Protein AF-A0A1N7HN96-F1 (afdb_monomer_lite)

Secondary structure (DSSP, 8-state):
-HHHHHHHHHHHHHHHHHHHHHHHHHHHHHHHHHHHTTTHHHHHHHHHHTB-TT-TTSBSS-HHHHHHHHHHHHHTSHHHHHHHHHHHHHS-------

Foldseek 3Di:
DVVVVVVVVVVVVVVVVVVVVVVVVVVVVVVVCVVVPVCVVVVVVVLVVQADVPDSPHGPDDPVVVVVVVVVVVCVDPVNVVVVVVVVVPPPPPDPDD

pLDDT: mean 83.97, std 11.1, range [49.44, 98.0]

Sequence (98 aa):
MIGWCRRHIEATSLILLSISIGAVWMLAELTDEVVEGSTRDLDRDVLLLLRTPGDLSDPIGPWWLEEMGRDITALGGVAVLTITTLIIEVVPENRTVG

Organism: NCBI:txid573024

Radius of gyration: 22.79 Å; chains: 1; bounding box: 52×31×59 Å

Structure (mmCIF, N/CA/C/O backbone):
data_AF-A0A1N7HN96-F1
#
_entry.id   AF-A0A1N7HN96-F1
#
loop_
_atom_site.group_PDB
_atom_site.id
_atom_site.type_symbol
_atom_site.label_atom_id
_atom_site.label_alt_id
_atom_site.label_comp_id
_atom_site.label_asym_id
_atom_site.label_entity_id
_atom_site.label_seq_id
_atom_site.pdbx_PDB_ins_code
_atom_site.Cartn_x
_atom_site.Cartn_y
_atom_site.Cartn_z
_atom_site.occupancy
_atom_site.B_iso_or_equiv
_atom_site.auth_seq_id
_atom_site.auth_comp_id
_atom_site.auth_asym_id
_atom_site.auth_atom_id
_atom_site.pdbx_PDB_model_num
ATOM 1 N N . MET A 1 1 ? 30.802 -1.125 -32.261 1.00 49.44 1 MET A N 1
ATOM 2 C CA . MET A 1 1 ? 29.350 -1.318 -32.027 1.00 49.44 1 MET A CA 1
ATOM 3 C C . MET A 1 1 ? 29.028 -2.139 -30.767 1.00 49.44 1 MET A C 1
ATOM 5 O O . MET A 1 1 ? 28.080 -1.803 -30.078 1.00 49.44 1 MET A O 1
ATOM 9 N N . ILE A 1 2 ? 29.836 -3.144 -30.395 1.00 62.28 2 ILE A N 1
ATOM 10 C CA . ILE A 1 2 ? 29.606 -4.029 -29.225 1.00 62.28 2 ILE A CA 1
ATOM 11 C C . ILE A 1 2 ? 29.699 -3.319 -27.853 1.00 62.28 2 ILE A C 1
ATOM 13 O O . ILE A 1 2 ? 28.969 -3.658 -26.928 1.00 62.28 2 ILE A O 1
ATOM 17 N N . GLY A 1 3 ? 30.556 -2.299 -27.711 1.00 66.12 3 GLY A N 1
ATOM 18 C CA . GLY A 1 3 ? 30.730 -1.582 -26.435 1.00 66.12 3 GLY A CA 1
ATOM 19 C C . GLY A 1 3 ? 29.541 -0.707 -26.016 1.00 66.12 3 GLY A C 1
ATOM 20 O O . GLY A 1 3 ? 29.340 -0.485 -24.827 1.00 66.12 3 GLY A O 1
ATOM 21 N N . TRP A 1 4 ? 28.731 -0.244 -26.973 1.00 63.38 4 TRP A N 1
ATOM 22 C CA . TRP A 1 4 ? 27.542 0.567 -26.692 1.00 63.38 4 TRP A CA 1
ATOM 23 C C . TRP A 1 4 ? 26.407 -0.298 -26.126 1.00 63.38 4 TRP A C 1
ATOM 25 O O . TRP A 1 4 ? 25.834 0.053 -25.102 1.00 63.38 4 TRP A O 1
ATOM 35 N N . CYS A 1 5 ? 26.172 -1.481 -26.712 1.00 61.75 5 CYS A N 1
ATOM 36 C CA . CYS A 1 5 ? 25.203 -2.457 -26.197 1.00 61.75 5 CYS A CA 1
ATOM 37 C C . CYS A 1 5 ? 25.561 -2.936 -24.784 1.00 61.75 5 CYS A C 1
ATOM 39 O O . CYS A 1 5 ? 24.702 -2.987 -23.911 1.00 61.75 5 CYS A O 1
ATOM 41 N N . ARG A 1 6 ? 26.844 -3.235 -24.543 1.00 68.56 6 ARG A N 1
ATOM 42 C CA . ARG A 1 6 ? 27.313 -3.721 -23.241 1.00 68.56 6 ARG A CA 1
ATOM 43 C C . ARG A 1 6 ? 27.142 -2.680 -22.127 1.00 68.56 6 ARG A C 1
ATOM 45 O O . ARG A 1 6 ? 26.634 -3.021 -21.068 1.00 68.56 6 ARG A O 1
ATOM 52 N N . ARG A 1 7 ? 27.467 -1.407 -22.387 1.00 70.38 7 ARG A N 1
ATOM 53 C CA . ARG A 1 7 ? 27.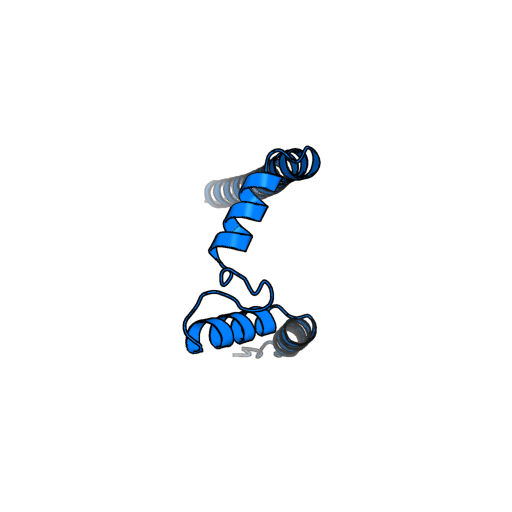335 -0.335 -21.385 1.00 70.38 7 ARG A CA 1
ATOM 54 C C . ARG A 1 7 ? 25.881 -0.040 -21.003 1.00 70.38 7 ARG A C 1
ATOM 56 O O . ARG A 1 7 ? 25.618 0.272 -19.848 1.00 70.38 7 ARG A O 1
ATOM 63 N N . HIS A 1 8 ? 24.946 -0.145 -21.949 1.00 75.75 8 HIS A N 1
ATOM 64 C CA . HIS A 1 8 ? 23.519 0.031 -21.652 1.00 75.75 8 HIS A CA 1
ATOM 65 C C . HIS A 1 8 ? 22.962 -1.117 -20.814 1.00 75.75 8 HIS A C 1
ATOM 67 O O . HIS A 1 8 ? 22.264 -0.860 -19.844 1.00 75.75 8 HIS A O 1
ATOM 73 N N . ILE A 1 9 ? 23.333 -2.364 -21.118 1.00 79.88 9 ILE A N 1
ATOM 74 C CA . ILE A 1 9 ? 22.895 -3.542 -20.349 1.00 79.88 9 ILE A CA 1
ATOM 75 C C . ILE A 1 9 ? 23.467 -3.516 -18.924 1.00 79.88 9 ILE A C 1
ATOM 77 O O . ILE A 1 9 ? 22.736 -3.746 -17.962 1.00 79.88 9 ILE A O 1
ATOM 81 N N . GLU A 1 10 ? 24.749 -3.173 -18.775 1.00 85.50 10 GLU A N 1
ATOM 82 C CA . GLU A 1 10 ? 25.391 -3.005 -17.466 1.00 85.50 10 GLU A CA 1
ATOM 83 C C . GLU A 1 10 ? 24.695 -1.903 -16.656 1.00 85.50 10 GLU A C 1
ATOM 85 O O . GLU A 1 10 ? 24.280 -2.147 -15.524 1.00 85.50 10 GLU A O 1
ATOM 90 N N . ALA A 1 11 ? 24.465 -0.726 -17.249 1.00 87.88 11 ALA A N 1
ATOM 91 C CA . ALA A 1 11 ? 23.781 0.375 -16.575 1.00 87.88 11 ALA A CA 1
ATOM 92 C C . ALA A 1 11 ? 22.344 0.015 -16.171 1.00 87.88 11 ALA A C 1
ATOM 94 O O . ALA A 1 11 ? 21.953 0.273 -15.036 1.00 87.88 11 ALA A O 1
ATOM 95 N N . THR A 1 12 ? 21.567 -0.623 -17.051 1.00 90.62 12 THR A N 1
ATOM 96 C CA . THR A 1 12 ? 20.203 -1.065 -16.728 1.00 90.62 12 THR A CA 1
ATOM 97 C C . THR A 1 12 ? 20.200 -2.067 -15.577 1.00 90.62 12 THR A C 1
ATOM 99 O O . THR A 1 12 ? 19.401 -1.924 -14.654 1.00 90.62 12 THR A O 1
ATOM 102 N N . SER A 1 13 ? 21.112 -3.044 -15.583 1.00 89.12 13 SER A N 1
ATOM 103 C CA . SER A 1 13 ? 21.207 -4.029 -14.499 1.00 89.12 13 SER A CA 1
ATOM 104 C C . SER A 1 13 ? 21.570 -3.384 -13.157 1.00 89.12 13 SER A C 1
ATOM 106 O O . SER A 1 13 ? 20.968 -3.708 -12.136 1.00 89.12 13 SER A O 1
ATOM 108 N N . LEU A 1 14 ? 22.482 -2.406 -13.166 1.00 91.62 14 LEU A N 1
ATOM 109 C CA . LEU A 1 14 ? 22.877 -1.655 -11.975 1.00 91.62 14 LEU A CA 1
ATOM 110 C C . LEU A 1 14 ? 21.740 -0.773 -11.457 1.00 91.62 14 LEU A C 1
ATOM 112 O O . LEU A 1 14 ? 21.546 -0.688 -10.248 1.00 91.62 14 LEU A O 1
ATOM 116 N N . ILE A 1 15 ? 20.961 -0.155 -12.349 1.00 95.62 15 ILE A N 1
ATOM 117 C CA . ILE A 1 15 ? 19.785 0.638 -11.972 1.00 95.62 15 ILE A CA 1
ATOM 118 C C . ILE A 1 15 ? 18.727 -0.257 -11.323 1.00 95.62 15 ILE A C 1
ATOM 120 O O . ILE A 1 15 ? 18.246 0.070 -10.243 1.00 95.62 15 ILE A O 1
ATOM 124 N N . LEU A 1 16 ? 18.396 -1.401 -11.929 1.00 95.44 16 LEU A N 1
ATOM 125 C CA . LEU A 1 16 ? 17.419 -2.342 -11.365 1.00 95.44 16 LEU A CA 1
ATOM 126 C C . LEU A 1 16 ? 17.870 -2.888 -10.008 1.00 95.44 16 LEU A C 1
ATOM 128 O O . LEU A 1 16 ? 17.070 -2.959 -9.074 1.00 95.44 16 LEU A 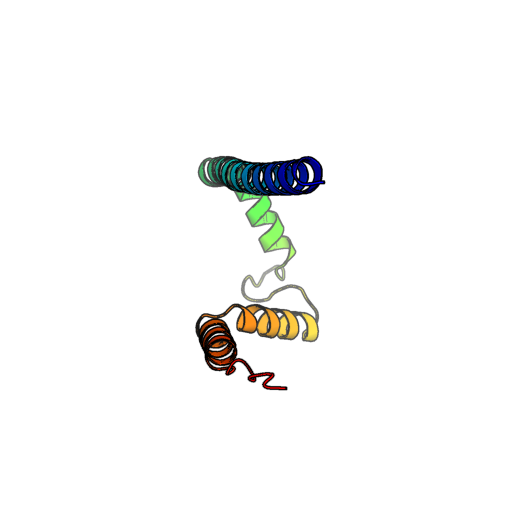O 1
ATOM 132 N N . LEU A 1 17 ? 19.155 -3.226 -9.881 1.00 95.25 17 LEU A N 1
ATOM 133 C CA . LEU A 1 17 ? 19.734 -3.665 -8.616 1.00 95.25 17 LEU A CA 1
ATOM 134 C C . LEU A 1 17 ? 19.661 -2.553 -7.563 1.00 95.25 17 LEU A C 1
ATOM 136 O O . LEU A 1 17 ? 19.234 -2.804 -6.441 1.00 95.25 17 LEU A O 1
ATOM 140 N N . SER A 1 18 ? 20.018 -1.321 -7.931 1.00 95.62 18 SER A N 1
ATOM 141 C CA . SER A 1 18 ? 19.958 -0.172 -7.027 1.00 95.62 18 SER A CA 1
ATOM 142 C C . SER A 1 18 ? 18.529 0.135 -6.581 1.00 95.62 18 SER A C 1
ATOM 144 O O . SER A 1 18 ? 18.328 0.447 -5.411 1.00 95.62 18 SER A O 1
ATOM 146 N N . ILE A 1 19 ? 17.541 0.024 -7.476 1.00 98.00 19 ILE A N 1
ATOM 147 C CA . ILE A 1 19 ? 16.119 0.178 -7.136 1.00 98.00 19 ILE A CA 1
ATOM 148 C C . ILE A 1 19 ? 15.689 -0.926 -6.173 1.00 98.00 19 ILE A C 1
ATOM 150 O O . ILE A 1 19 ? 15.032 -0.640 -5.180 1.00 98.00 19 ILE A O 1
ATOM 154 N N . SER A 1 20 ? 16.085 -2.172 -6.433 1.00 96.94 20 SER A N 1
ATOM 155 C CA . SER A 1 20 ? 15.715 -3.313 -5.589 1.00 96.94 20 SER A CA 1
ATOM 156 C C . SER A 1 20 ? 16.292 -3.178 -4.178 1.00 96.94 20 SER A C 1
ATOM 158 O O . SER A 1 20 ? 15.569 -3.332 -3.199 1.00 96.94 20 SER A O 1
ATOM 160 N N . ILE A 1 21 ? 17.578 -2.825 -4.066 1.00 97.75 21 ILE A N 1
ATOM 161 C CA . ILE A 1 21 ? 18.239 -2.576 -2.777 1.00 97.75 21 ILE A CA 1
ATOM 162 C C . ILE A 1 21 ? 17.583 -1.391 -2.064 1.00 97.75 21 ILE A C 1
ATOM 164 O O . ILE A 1 21 ? 17.271 -1.493 -0.881 1.00 97.75 21 ILE A O 1
ATOM 168 N N . GLY A 1 22 ? 17.336 -0.292 -2.782 1.00 97.62 22 GLY A N 1
ATOM 169 C CA . GLY A 1 22 ? 16.667 0.883 -2.232 1.00 97.62 22 GLY A CA 1
ATOM 170 C C . GLY A 1 22 ? 15.260 0.572 -1.721 1.00 97.62 22 GLY A C 1
ATOM 171 O O . GLY A 1 22 ? 14.906 1.012 -0.635 1.00 97.62 22 GLY A O 1
ATOM 172 N N . ALA A 1 23 ? 14.487 -0.235 -2.451 1.00 97.31 23 ALA A N 1
ATOM 173 C CA . ALA A 1 23 ? 13.146 -0.652 -2.051 1.00 97.31 23 ALA A CA 1
ATOM 174 C C . ALA A 1 23 ? 13.164 -1.519 -0.785 1.00 97.31 23 ALA A C 1
ATOM 176 O O . ALA A 1 23 ? 12.378 -1.280 0.126 1.00 97.31 23 ALA A O 1
ATOM 177 N N . VAL A 1 24 ? 14.080 -2.492 -0.698 1.00 97.50 24 VAL A N 1
ATOM 178 C CA . VAL A 1 24 ? 14.227 -3.335 0.500 1.00 97.50 24 VAL A CA 1
ATOM 179 C C . VAL A 1 24 ? 14.681 -2.507 1.701 1.00 97.50 24 VAL A C 1
ATOM 181 O O . VAL A 1 24 ? 14.139 -2.674 2.788 1.00 97.50 24 VAL A O 1
ATOM 184 N N . TRP A 1 25 ? 15.644 -1.601 1.515 1.00 97.75 25 TRP A N 1
ATOM 185 C CA . TRP A 1 25 ? 16.129 -0.738 2.591 1.00 97.75 25 TRP A CA 1
ATOM 186 C C . TRP A 1 25 ? 15.051 0.235 3.080 1.00 97.75 25 TRP A C 1
ATOM 188 O O . TRP A 1 25 ? 14.813 0.321 4.279 1.00 97.75 25 TRP A O 1
ATOM 198 N N . MET A 1 26 ? 14.337 0.890 2.159 1.00 97.00 26 MET A N 1
ATOM 199 C CA . MET A 1 26 ? 13.197 1.751 2.483 1.00 97.00 26 MET A CA 1
ATOM 200 C C . MET A 1 26 ? 12.113 0.988 3.252 1.00 97.00 26 MET A C 1
ATOM 202 O O . MET A 1 26 ? 11.553 1.509 4.211 1.00 97.00 26 MET A O 1
ATOM 206 N N . LEU A 1 27 ? 11.822 -0.251 2.850 1.00 94.88 27 LEU A N 1
ATOM 207 C CA . LEU A 1 27 ? 10.847 -1.090 3.539 1.00 94.88 27 LEU A CA 1
ATOM 208 C C . LEU A 1 27 ? 11.321 -1.499 4.940 1.00 94.88 27 LEU A C 1
ATOM 210 O O . LEU A 1 27 ? 10.508 -1.533 5.860 1.00 94.88 27 LEU A O 1
ATOM 214 N N . ALA A 1 28 ? 12.612 -1.786 5.116 1.00 94.62 28 ALA A N 1
ATOM 215 C CA . ALA A 1 28 ? 13.185 -2.093 6.424 1.00 94.62 28 ALA A CA 1
ATOM 216 C C . ALA A 1 28 ? 13.067 -0.899 7.384 1.00 94.62 28 ALA A C 1
ATOM 218 O O . ALA A 1 28 ? 12.592 -1.082 8.498 1.00 94.62 28 ALA A O 1
ATOM 219 N N . GLU A 1 29 ? 13.405 0.307 6.921 1.00 94.19 29 GLU A N 1
ATOM 220 C CA . GLU A 1 29 ? 13.281 1.542 7.708 1.00 94.19 29 GLU A CA 1
ATOM 221 C C . GLU A 1 29 ? 11.825 1.807 8.120 1.00 94.19 29 GLU A C 1
ATOM 223 O O . GLU A 1 29 ? 11.527 2.033 9.288 1.00 94.19 29 GLU A O 1
ATOM 228 N N . LEU A 1 30 ? 10.888 1.694 7.169 1.00 90.44 30 LEU A N 1
ATOM 229 C CA . LEU A 1 30 ? 9.455 1.825 7.454 1.00 90.44 30 LEU A CA 1
ATOM 230 C C . LEU A 1 30 ? 8.970 0.779 8.464 1.00 90.44 30 LEU A C 1
ATOM 232 O O . LEU A 1 30 ? 8.118 1.072 9.297 1.00 90.44 30 LEU A O 1
ATOM 236 N N . THR A 1 31 ? 9.485 -0.448 8.380 1.00 89.62 31 THR A N 1
ATOM 237 C CA . THR A 1 31 ? 9.110 -1.520 9.308 1.00 89.62 31 THR A CA 1
ATOM 238 C C . THR A 1 31 ? 9.613 -1.227 10.716 1.00 89.62 31 THR A C 1
ATOM 240 O O . THR A 1 31 ? 8.881 -1.489 11.668 1.00 89.62 31 THR A O 1
ATOM 243 N N . ASP A 1 32 ? 10.822 -0.681 10.854 1.00 88.06 32 ASP A N 1
ATOM 244 C CA . ASP A 1 32 ? 11.390 -0.316 12.154 1.00 88.06 32 ASP A CA 1
ATOM 245 C C . ASP A 1 32 ? 10.516 0.736 12.853 1.00 88.06 32 ASP A C 1
ATOM 247 O O . ASP A 1 32 ? 10.070 0.518 13.977 1.00 88.06 32 ASP A O 1
ATOM 251 N N . GLU A 1 33 ? 10.113 1.782 12.127 1.00 86.50 33 GLU A N 1
ATOM 252 C CA . GLU A 1 33 ? 9.186 2.817 12.608 1.00 86.50 33 GLU A CA 1
ATOM 253 C C . GLU A 1 33 ? 7.816 2.235 13.035 1.00 86.50 33 GLU A C 1
ATOM 255 O O . GLU A 1 33 ? 7.236 2.615 14.057 1.00 86.50 33 GLU A O 1
ATOM 260 N N . VAL A 1 34 ? 7.275 1.276 12.270 1.00 85.38 34 VAL A N 1
ATOM 261 C CA . VAL A 1 34 ? 6.013 0.580 12.600 1.00 85.38 34 VAL A CA 1
ATOM 262 C C . VAL A 1 34 ? 6.144 -0.277 13.862 1.00 85.38 34 VAL A C 1
ATOM 264 O O . VAL A 1 34 ? 5.208 -0.356 14.670 1.00 85.38 34 VAL A O 1
ATOM 267 N N . VAL A 1 35 ? 7.295 -0.922 14.054 1.00 84.50 35 VAL A N 1
ATOM 268 C CA . VAL A 1 35 ? 7.580 -1.743 15.237 1.00 84.50 35 VAL A CA 1
ATOM 269 C C . VAL A 1 35 ? 7.795 -0.868 16.470 1.00 84.50 35 VAL A C 1
ATOM 271 O O . VAL A 1 35 ? 7.232 -1.178 17.524 1.00 84.50 35 VAL A O 1
ATOM 274 N N . GLU A 1 36 ? 8.544 0.228 16.336 1.00 83.19 36 GLU A N 1
ATOM 275 C CA . GLU A 1 36 ? 8.765 1.224 17.389 1.00 83.19 36 GLU A CA 1
ATOM 276 C C . GLU A 1 36 ? 7.446 1.890 17.816 1.00 83.19 36 GLU A C 1
ATOM 278 O O . GLU A 1 36 ? 7.235 2.199 18.990 1.00 83.19 36 GLU A O 1
ATOM 283 N N . GLY A 1 37 ? 6.489 1.979 16.890 1.00 76.25 37 GLY A N 1
ATOM 284 C CA . GLY A 1 37 ? 5.096 2.289 17.182 1.00 76.25 37 GLY A CA 1
ATOM 285 C C . GLY A 1 37 ? 4.764 3.778 17.179 1.00 76.25 37 GLY A C 1
ATOM 286 O O . GLY A 1 37 ? 3.632 4.143 17.486 1.00 76.25 37 GLY A O 1
ATOM 287 N N . SER A 1 38 ? 5.705 4.624 16.782 1.00 68.75 38 SER A N 1
ATOM 288 C CA . SER A 1 38 ? 5.524 6.052 16.497 1.00 68.75 38 SER A CA 1
ATOM 289 C C . SER A 1 38 ? 4.500 6.325 15.384 1.00 68.75 38 SER A C 1
ATOM 291 O O . SER A 1 38 ? 3.829 7.354 15.402 1.00 68.75 38 SER A O 1
ATOM 293 N N . THR A 1 39 ? 4.301 5.385 14.456 1.00 73.62 39 THR A N 1
ATOM 294 C CA . THR A 1 39 ? 3.261 5.445 13.408 1.00 73.62 39 THR A CA 1
ATOM 295 C C . THR A 1 39 ? 1.885 4.970 13.870 1.00 73.62 39 THR A C 1
ATOM 297 O O . THR A 1 39 ? 0.903 5.210 13.173 1.00 73.62 39 THR A O 1
ATOM 300 N N . ARG A 1 40 ? 1.755 4.363 15.060 1.00 71.06 40 ARG A N 1
ATOM 301 C CA . ARG A 1 40 ? 0.475 3.789 15.524 1.00 71.06 40 ARG A CA 1
ATOM 302 C C . ARG A 1 40 ? -0.627 4.822 15.691 1.00 71.06 40 ARG A C 1
ATOM 304 O O . ARG A 1 40 ? -1.782 4.511 15.408 1.00 71.06 40 ARG A O 1
ATOM 311 N N . ASP A 1 41 ? -0.287 6.014 16.174 1.00 75.81 41 ASP A N 1
ATOM 312 C CA . ASP A 1 41 ? -1.265 7.089 16.350 1.00 75.81 41 ASP A CA 1
ATOM 313 C C . ASP A 1 41 ? -1.747 7.597 14.987 1.00 75.81 41 ASP A C 1
ATOM 315 O O . ASP A 1 41 ? -2.949 7.737 14.778 1.00 75.81 41 ASP A O 1
ATOM 319 N N . LEU A 1 42 ? -0.835 7.739 14.019 1.00 79.56 42 LEU A N 1
ATOM 320 C CA . LEU A 1 42 ? -1.180 8.083 12.641 1.00 79.56 42 LEU A CA 1
ATOM 321 C C . LEU A 1 42 ? -2.046 6.997 11.991 1.00 79.56 42 LEU A C 1
ATOM 323 O O . LEU A 1 42 ? -3.093 7.318 11.436 1.00 79.56 42 LEU A O 1
ATOM 327 N N . ASP A 1 43 ? -1.655 5.723 12.076 1.00 81.62 43 ASP A N 1
ATOM 328 C CA . ASP A 1 43 ? -2.413 4.602 11.506 1.00 81.62 43 ASP A CA 1
ATOM 329 C C . ASP A 1 43 ? -3.824 4.546 12.089 1.00 81.62 43 ASP A C 1
ATOM 331 O O . ASP A 1 43 ? -4.808 4.382 11.366 1.00 81.62 43 ASP A O 1
ATOM 335 N N . ARG A 1 44 ? -3.940 4.724 13.408 1.00 83.56 44 ARG A N 1
ATOM 336 C CA . ARG A 1 44 ? -5.226 4.767 14.096 1.00 83.56 44 ARG A CA 1
ATOM 337 C C . ARG A 1 44 ? -6.064 5.950 13.629 1.00 83.56 44 ARG A C 1
ATOM 339 O O . ARG A 1 44 ? -7.243 5.757 13.345 1.00 83.56 44 ARG A O 1
ATOM 346 N N . ASP A 1 45 ? -5.480 7.137 13.537 1.00 84.62 45 ASP A N 1
ATOM 347 C CA . ASP A 1 45 ? -6.183 8.338 13.096 1.00 84.62 45 ASP A CA 1
ATOM 348 C C . ASP A 1 45 ? -6.655 8.202 11.646 1.00 84.62 45 ASP A C 1
ATOM 350 O O . ASP A 1 45 ? -7.801 8.526 11.342 1.00 84.62 45 ASP A O 1
ATOM 354 N N . VAL A 1 46 ? -5.829 7.635 10.763 1.00 84.44 46 VAL A N 1
ATOM 355 C CA . VAL A 1 46 ? -6.192 7.338 9.371 1.00 84.44 46 VAL A CA 1
ATOM 356 C C . VAL A 1 46 ? -7.319 6.306 9.303 1.00 84.44 46 VAL A C 1
ATOM 358 O O . VAL A 1 46 ? -8.297 6.517 8.586 1.00 84.44 46 VAL A O 1
ATOM 361 N N . LEU A 1 47 ? -7.234 5.212 10.065 1.00 85.25 47 LEU A N 1
ATOM 362 C CA . LEU A 1 47 ? -8.283 4.189 10.101 1.00 85.25 47 LEU A CA 1
ATOM 363 C C . LEU A 1 47 ? -9.609 4.746 10.630 1.00 85.25 47 LEU A C 1
ATOM 365 O O . LEU A 1 47 ? -10.662 4.429 10.081 1.00 85.25 47 LEU A O 1
ATOM 369 N N . LEU A 1 48 ? -9.571 5.588 11.667 1.00 85.31 48 LEU A N 1
ATOM 370 C CA . LEU A 1 48 ? -10.759 6.236 12.225 1.00 85.31 48 LEU A CA 1
ATOM 371 C C . LEU A 1 48 ? -11.330 7.305 11.289 1.00 85.31 48 LEU A C 1
ATOM 373 O O . LEU A 1 48 ? -12.546 7.459 11.224 1.00 85.31 48 LEU A O 1
ATOM 377 N N . LEU A 1 49 ? -10.487 8.000 10.523 1.00 84.06 49 LEU A N 1
ATOM 378 C CA . LEU A 1 49 ? -10.919 8.967 9.512 1.00 84.06 49 LEU A CA 1
ATOM 379 C C . LEU A 1 49 ? -11.699 8.303 8.371 1.00 84.06 49 LEU A C 1
ATOM 381 O O . LEU A 1 49 ? -12.564 8.932 7.767 1.00 84.06 49 LEU A O 1
ATOM 385 N N . LEU A 1 50 ? -11.425 7.026 8.101 1.00 82.94 50 LEU A N 1
ATOM 386 C CA . LEU A 1 50 ? -12.141 6.210 7.122 1.00 82.94 50 LEU A CA 1
ATOM 387 C C . LEU A 1 50 ? -13.346 5.469 7.721 1.00 82.94 50 LEU A C 1
ATOM 389 O O . LEU A 1 50 ? -13.928 4.624 7.039 1.00 82.94 50 LEU A O 1
ATOM 393 N N . ARG A 1 51 ? -13.732 5.739 8.977 1.00 85.00 51 ARG A N 1
ATOM 394 C CA . ARG A 1 51 ? -14.778 4.991 9.688 1.00 85.00 51 ARG A CA 1
ATOM 395 C C . ARG A 1 51 ? -15.884 5.862 10.253 1.00 85.00 51 ARG A C 1
ATOM 397 O O . ARG A 1 51 ? -15.630 6.946 10.769 1.00 85.00 51 ARG A O 1
ATOM 404 N N . THR A 1 52 ? -17.120 5.373 10.181 1.00 82.75 52 THR A N 1
ATOM 405 C CA . THR A 1 52 ? -18.283 6.113 10.667 1.00 82.75 52 THR A CA 1
ATOM 406 C C . THR A 1 52 ? -18.173 6.314 12.187 1.00 82.75 52 THR A C 1
ATOM 408 O O . THR A 1 52 ? -17.989 5.345 12.933 1.00 82.75 52 THR A O 1
ATOM 411 N N . PRO A 1 53 ? -18.287 7.557 12.700 1.00 77.94 53 PRO A N 1
ATOM 412 C CA . PRO A 1 53 ? -18.217 7.814 14.134 1.00 77.94 53 PRO A CA 1
ATOM 413 C C . PRO A 1 53 ? -19.309 7.042 14.886 1.00 77.94 53 PRO A C 1
ATOM 415 O O . PRO A 1 53 ? -20.497 7.269 14.672 1.00 77.94 53 PRO A O 1
ATOM 418 N N . GLY A 1 54 ? -18.909 6.139 15.784 1.00 79.19 54 GLY A N 1
ATOM 419 C CA . GLY A 1 54 ? -19.826 5.322 16.588 1.00 79.19 54 GLY A CA 1
ATOM 420 C C . GLY A 1 54 ? -20.075 3.906 16.060 1.00 79.19 54 GLY A C 1
ATOM 421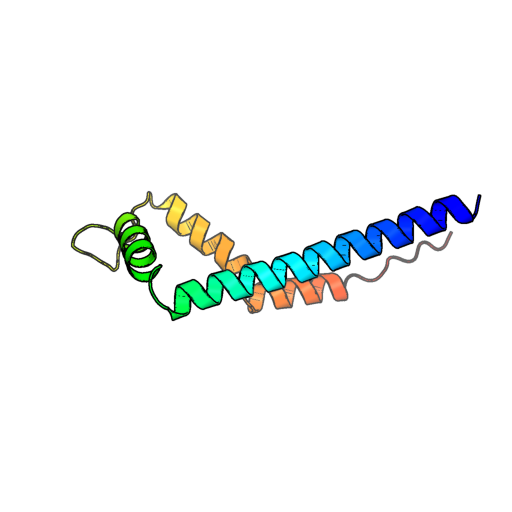 O O . GLY A 1 54 ? -20.518 3.070 16.845 1.00 79.19 54 GLY A O 1
ATOM 422 N N . ASP A 1 55 ? -19.714 3.602 14.808 1.00 79.94 55 ASP A N 1
ATOM 423 C CA . ASP A 1 55 ? -19.703 2.234 14.278 1.00 79.94 55 ASP A CA 1
ATOM 424 C C . ASP A 1 55 ? -18.391 1.937 13.545 1.00 79.94 55 ASP A C 1
ATOM 426 O O . ASP A 1 55 ? -18.191 2.262 12.376 1.00 79.94 55 ASP A O 1
ATOM 430 N N . LEU A 1 56 ? -17.490 1.244 14.246 1.00 80.19 56 LEU A N 1
ATOM 431 C CA . LEU A 1 56 ? -16.221 0.791 13.684 1.00 80.19 56 LEU A CA 1
ATOM 432 C C . LEU A 1 56 ? -16.381 -0.359 12.677 1.00 80.19 56 LEU A C 1
ATOM 434 O O . LEU A 1 56 ? -15.375 -0.855 12.174 1.00 80.19 56 LEU A O 1
ATOM 438 N N . SER A 1 57 ? -17.598 -0.789 12.349 1.00 80.25 57 SER A N 1
ATOM 439 C CA . SER A 1 57 ? -17.903 -1.791 11.318 1.00 80.25 57 SER A CA 1
ATOM 440 C C . SER A 1 57 ? -18.275 -1.161 9.969 1.00 80.25 57 SER A C 1
ATOM 442 O O . SER A 1 57 ? -18.208 -1.853 8.952 1.00 80.25 57 SER A O 1
ATOM 444 N N . ASP A 1 58 ? -18.515 0.151 9.936 1.00 81.56 58 ASP A N 1
ATOM 445 C CA . ASP A 1 58 ? -18.988 0.872 8.756 1.00 81.56 58 ASP A CA 1
ATOM 446 C C . ASP A 1 58 ? -17.917 1.834 8.184 1.00 81.56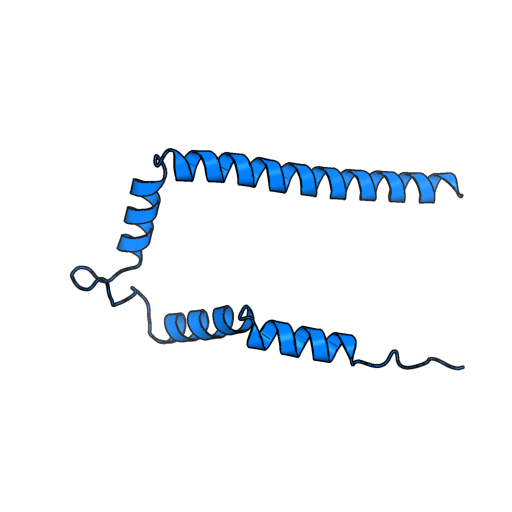 58 ASP A C 1
ATOM 448 O O . ASP A 1 58 ? -17.503 2.780 8.866 1.00 81.56 58 ASP A O 1
ATOM 452 N N . PRO A 1 59 ? -17.380 1.583 6.972 1.00 80.81 59 PRO A N 1
ATOM 453 C CA . PRO A 1 59 ? -16.445 2.488 6.307 1.00 80.81 59 PRO A CA 1
ATOM 454 C C . PRO A 1 59 ? -17.144 3.743 5.774 1.00 80.81 59 PRO A C 1
ATOM 456 O O . PRO A 1 59 ? -18.218 3.681 5.187 1.00 80.81 59 PRO A O 1
ATOM 459 N N . ILE A 1 60 ? -16.483 4.895 5.895 1.00 80.00 60 ILE A N 1
ATOM 460 C CA . ILE A 1 60 ? -16.957 6.145 5.301 1.00 80.00 60 ILE A CA 1
ATOM 461 C C . ILE A 1 60 ? -16.761 6.072 3.785 1.00 80.00 60 ILE A C 1
ATOM 463 O O . ILE A 1 60 ? -15.640 6.135 3.280 1.00 80.00 60 ILE A O 1
ATOM 467 N N . GLY A 1 61 ? -17.865 5.995 3.046 1.00 79.81 61 GLY A N 1
ATOM 468 C CA . GLY A 1 61 ? -17.857 6.091 1.592 1.00 79.81 61 GLY A CA 1
ATOM 469 C C . GLY A 1 61 ? -19.235 5.859 0.969 1.00 79.81 61 GLY A C 1
ATOM 470 O O . GLY A 1 61 ? -20.124 5.292 1.599 1.00 79.81 61 GLY A O 1
ATOM 471 N N . PRO A 1 62 ? -19.460 6.310 -0.275 1.00 83.81 62 PRO A N 1
ATOM 472 C CA . PRO A 1 62 ? -20.637 5.908 -1.032 1.00 83.81 62 PRO A CA 1
ATOM 473 C C . PRO A 1 62 ? -20.545 4.419 -1.399 1.00 83.81 62 PRO A C 1
ATOM 475 O O . PRO A 1 62 ? -19.469 3.922 -1.717 1.00 83.81 62 PRO A O 1
ATOM 478 N N . TRP A 1 63 ? -21.688 3.732 -1.432 1.00 84.44 63 TRP A N 1
ATOM 479 C CA . TRP A 1 63 ? -21.792 2.281 -1.665 1.00 84.44 63 TRP A CA 1
ATOM 480 C C . TRP A 1 63 ? -20.982 1.750 -2.865 1.00 84.44 63 TRP A C 1
ATOM 482 O O . TRP A 1 63 ? -20.410 0.667 -2.803 1.00 84.44 63 TRP A O 1
ATOM 492 N N . TRP A 1 64 ? -20.887 2.522 -3.954 1.00 88.50 64 TRP A N 1
ATOM 493 C CA . TRP A 1 64 ? -20.139 2.123 -5.149 1.00 88.50 64 TRP A CA 1
ATOM 494 C C . TRP A 1 64 ? -18.626 2.039 -4.908 1.00 88.50 64 TRP A C 1
ATOM 496 O O . TRP A 1 64 ? -17.955 1.241 -5.555 1.00 88.50 64 TRP A O 1
ATOM 506 N N . LEU A 1 65 ? -18.077 2.850 -3.998 1.00 87.81 65 LEU A N 1
ATOM 507 C CA . LEU A 1 65 ? -16.645 2.868 -3.705 1.00 87.81 65 LEU A CA 1
ATOM 508 C C . LEU A 1 65 ? -16.238 1.639 -2.888 1.00 87.81 65 LEU A C 1
ATOM 510 O O . LEU A 1 65 ? -15.182 1.065 -3.141 1.00 87.81 65 LEU A O 1
ATOM 514 N N . GLU A 1 66 ? -17.087 1.221 -1.948 1.00 86.44 66 GLU A N 1
ATOM 515 C CA . GLU A 1 66 ? -16.866 0.002 -1.170 1.00 86.44 66 GLU A CA 1
ATOM 516 C C . GLU A 1 66 ? -16.866 -1.235 -2.075 1.00 86.44 66 GLU A C 1
ATOM 518 O O . GLU A 1 66 ? -15.943 -2.048 -2.004 1.00 86.44 66 GLU A O 1
ATOM 523 N N . GLU A 1 67 ? -17.849 -1.345 -2.975 1.00 88.50 67 GLU A N 1
ATOM 524 C CA . GLU A 1 67 ? -17.932 -2.478 -3.901 1.00 88.50 67 GLU A CA 1
ATOM 525 C C . GLU A 1 67 ? -16.745 -2.491 -4.876 1.00 88.50 67 GLU A C 1
ATOM 527 O O . GLU A 1 67 ? -16.110 -3.523 -5.071 1.00 88.50 67 GLU A O 1
ATOM 532 N N . MET A 1 68 ? -16.349 -1.326 -5.405 1.00 90.88 68 MET A N 1
ATOM 533 C CA . MET A 1 68 ? -15.162 -1.220 -6.263 1.00 90.88 68 MET A CA 1
ATOM 534 C C . MET A 1 68 ? -13.875 -1.618 -5.531 1.00 90.88 68 MET A C 1
ATOM 536 O O . MET A 1 68 ? -13.038 -2.324 -6.094 1.00 90.88 68 MET A O 1
ATOM 540 N N . GLY A 1 69 ? -13.701 -1.186 -4.279 1.00 88.00 69 GLY A N 1
ATOM 541 C CA . GLY A 1 69 ? -12.554 -1.576 -3.460 1.00 88.00 69 GLY A CA 1
ATOM 542 C C . GLY A 1 69 ? -12.522 -3.082 -3.190 1.00 88.00 69 GLY A C 1
ATOM 543 O O . GLY A 1 69 ? -11.462 -3.709 -3.283 1.00 88.00 69 GLY A O 1
ATOM 544 N N . ARG A 1 70 ? -13.685 -3.683 -2.920 1.00 88.56 70 ARG A N 1
ATOM 545 C CA . ARG A 1 70 ? -13.838 -5.132 -2.738 1.00 88.56 70 ARG A CA 1
ATOM 546 C C . ARG A 1 70 ? -13.468 -5.905 -4.006 1.00 88.56 70 ARG A C 1
ATOM 548 O O . ARG A 1 70 ? -12.681 -6.845 -3.929 1.00 88.56 70 ARG A O 1
ATOM 555 N N . ASP A 1 71 ? -13.960 -5.483 -5.164 1.00 91.31 71 ASP A N 1
ATOM 556 C CA . ASP A 1 71 ? -13.692 -6.156 -6.438 1.00 91.31 71 ASP A CA 1
ATOM 557 C C . ASP A 1 71 ? -12.217 -6.060 -6.847 1.00 91.31 71 ASP A C 1
ATOM 559 O O . ASP A 1 71 ? -11.606 -7.049 -7.255 1.00 91.31 71 ASP A O 1
ATOM 563 N N . ILE A 1 72 ? -11.605 -4.882 -6.692 1.00 92.44 72 ILE A N 1
ATOM 564 C CA . ILE A 1 72 ? -10.188 -4.681 -7.022 1.00 92.44 72 ILE A CA 1
ATOM 565 C C . ILE A 1 72 ? -9.294 -5.517 -6.101 1.00 92.44 72 ILE A C 1
ATOM 567 O O . ILE A 1 72 ? -8.343 -6.144 -6.567 1.00 92.44 72 ILE A O 1
ATOM 571 N N . THR A 1 73 ? -9.593 -5.570 -4.800 1.00 89.38 73 THR A N 1
ATOM 572 C CA . THR A 1 73 ? -8.807 -6.386 -3.857 1.00 89.38 73 THR A CA 1
ATOM 573 C C . THR A 1 73 ? -9.016 -7.885 -4.067 1.00 89.38 73 THR A C 1
ATOM 575 O O . THR A 1 73 ? -8.075 -8.656 -3.870 1.00 89.38 73 THR A O 1
ATOM 578 N N . ALA A 1 74 ? -10.181 -8.309 -4.572 1.00 92.50 74 ALA A N 1
ATOM 579 C CA . ALA A 1 74 ? -10.413 -9.692 -4.979 1.00 92.50 74 ALA A CA 1
ATOM 580 C C . ALA A 1 74 ? -9.484 -10.134 -6.126 1.00 92.50 74 ALA A C 1
ATOM 582 O O . ALA A 1 74 ? -9.054 -11.290 -6.140 1.00 92.50 74 ALA A O 1
ATOM 583 N N . LEU A 1 75 ? -9.097 -9.226 -7.036 1.00 92.75 75 LEU A N 1
ATOM 584 C CA . LEU A 1 75 ? -8.124 -9.523 -8.101 1.00 92.75 75 LEU A CA 1
ATOM 585 C C . LEU A 1 75 ? -6.735 -9.887 -7.557 1.00 92.75 75 LEU A C 1
ATOM 587 O O . LEU A 1 75 ? -6.034 -10.700 -8.155 1.00 92.75 75 LEU A O 1
ATOM 591 N N . GLY A 1 76 ? -6.350 -9.319 -6.412 1.00 89.94 76 GLY A N 1
ATOM 592 C CA . GLY A 1 76 ? -5.105 -9.647 -5.710 1.00 89.94 76 GLY A CA 1
ATOM 593 C C . GLY A 1 76 ? -5.177 -10.927 -4.870 1.00 89.94 76 GLY A C 1
ATOM 594 O O . GLY A 1 76 ? -4.193 -11.304 -4.237 1.00 89.94 76 GLY A O 1
ATOM 595 N N . GLY A 1 77 ? -6.331 -11.596 -4.827 1.00 94.12 77 GLY A 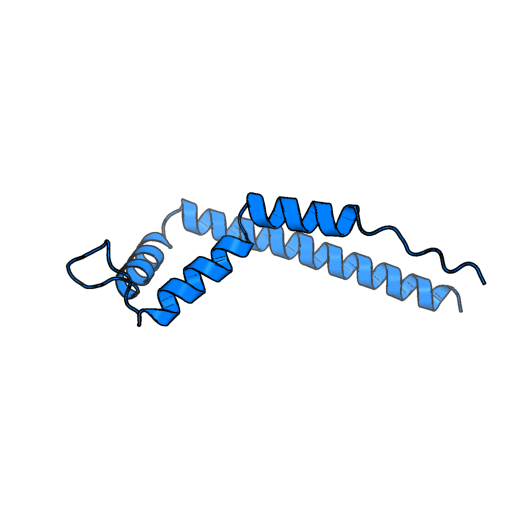N 1
ATOM 596 C CA . GLY A 1 77 ? -6.527 -12.812 -4.049 1.00 94.12 77 GLY A CA 1
ATOM 597 C C . GLY A 1 77 ? -5.807 -14.023 -4.644 1.00 94.12 77 GLY A C 1
ATOM 598 O O . GLY A 1 77 ? -5.661 -14.153 -5.860 1.00 94.12 77 GLY A O 1
ATOM 599 N N . VAL A 1 78 ? -5.429 -14.972 -3.779 1.00 95.25 78 VAL A N 1
ATOM 600 C CA . VAL A 1 78 ? -4.725 -16.211 -4.167 1.00 95.25 78 VAL A CA 1
ATOM 601 C C . VAL A 1 78 ? -5.440 -16.939 -5.306 1.00 95.25 78 VAL A C 1
ATOM 603 O O . VAL A 1 78 ? -4.790 -17.363 -6.256 1.00 95.25 78 VAL A O 1
ATOM 606 N N . ALA A 1 79 ? -6.770 -17.054 -5.250 1.00 93.69 79 ALA A N 1
ATOM 607 C CA . ALA A 1 79 ? -7.542 -17.737 -6.285 1.00 93.69 79 ALA A CA 1
ATOM 608 C C . ALA A 1 79 ? -7.403 -17.062 -7.663 1.00 93.69 79 ALA A C 1
ATOM 610 O O . ALA A 1 79 ? -7.063 -17.732 -8.638 1.00 93.69 79 ALA A O 1
ATOM 611 N N . VAL A 1 80 ? -7.614 -15.743 -7.740 1.00 93.94 80 VAL A N 1
ATOM 612 C CA . VAL A 1 80 ? -7.552 -14.991 -9.005 1.00 93.94 80 VAL A CA 1
ATOM 613 C C . VAL A 1 80 ? -6.129 -14.960 -9.556 1.00 93.94 80 VAL A C 1
ATOM 615 O O . VAL A 1 80 ? -5.929 -15.220 -10.744 1.00 93.94 80 VAL A O 1
ATOM 618 N N . LEU A 1 81 ? -5.131 -14.727 -8.700 1.00 93.56 81 LEU A N 1
ATOM 619 C CA . LEU A 1 81 ? -3.723 -14.751 -9.094 1.00 93.56 81 LEU A CA 1
ATOM 620 C C . LEU A 1 81 ? -3.281 -16.135 -9.587 1.00 93.56 81 LEU A C 1
ATOM 622 O O . LEU A 1 81 ? -2.577 -16.220 -10.592 1.00 93.56 81 LEU A O 1
ATOM 626 N N . THR A 1 82 ? -3.723 -17.217 -8.937 1.00 94.06 82 THR A N 1
ATOM 627 C CA . THR A 1 82 ? -3.400 -18.593 -9.359 1.00 94.06 82 THR A CA 1
ATOM 628 C C . THR A 1 82 ? -3.992 -18.887 -10.730 1.00 94.06 82 THR A C 1
ATOM 630 O O . THR A 1 82 ? -3.279 -19.331 -11.625 1.00 94.06 82 THR A O 1
ATOM 633 N N . ILE A 1 83 ? -5.280 -18.590 -10.925 1.00 93.81 83 ILE A N 1
ATOM 634 C CA . ILE A 1 83 ? -5.958 -18.805 -12.208 1.00 93.81 83 ILE A CA 1
ATOM 635 C C . ILE A 1 83 ? -5.289 -17.980 -13.310 1.00 93.81 83 ILE A C 1
ATOM 637 O O . ILE A 1 83 ? -4.999 -18.512 -14.375 1.00 93.81 83 ILE A O 1
ATOM 641 N N . THR A 1 84 ? -5.004 -16.703 -13.052 1.00 93.06 84 THR A N 1
ATOM 642 C CA . THR A 1 84 ? -4.375 -15.810 -14.036 1.00 93.06 84 THR A CA 1
ATOM 643 C C . THR A 1 84 ? -2.979 -16.296 -14.416 1.00 93.06 84 THR A C 1
ATOM 645 O O . THR A 1 84 ? -2.658 -16.364 -15.600 1.00 93.06 84 THR A O 1
ATOM 648 N N . THR A 1 85 ? -2.171 -16.698 -13.432 1.00 92.56 85 THR A N 1
ATOM 649 C CA . THR A 1 85 ? -0.838 -17.272 -13.665 1.00 92.56 85 THR A CA 1
ATOM 650 C C . THR A 1 85 ? -0.924 -18.536 -14.515 1.00 92.56 85 THR A C 1
ATOM 652 O O . THR A 1 85 ? -0.221 -18.635 -15.515 1.00 92.56 85 THR A O 1
ATOM 655 N N . LEU A 1 86 ? -1.829 -19.460 -14.174 1.00 93.69 86 LEU A N 1
ATOM 656 C CA . LEU A 1 86 ? -2.034 -20.689 -14.942 1.00 93.69 86 LEU A CA 1
ATOM 657 C C . LEU A 1 86 ? -2.510 -20.403 -16.365 1.00 93.69 86 LEU A C 1
ATOM 659 O O . LEU A 1 86 ? -2.043 -21.045 -17.293 1.00 93.69 86 LEU A O 1
ATOM 663 N N . ILE A 1 87 ? -3.415 -19.439 -16.560 1.00 93.31 87 ILE A N 1
ATOM 664 C CA . ILE A 1 87 ? -3.861 -19.041 -17.900 1.00 93.31 87 ILE A CA 1
ATOM 665 C C . ILE A 1 87 ? -2.670 -18.552 -18.720 1.00 93.31 87 ILE A C 1
ATOM 667 O O . ILE A 1 87 ? -2.512 -19.009 -19.845 1.00 93.31 87 ILE A O 1
ATOM 671 N N . ILE A 1 88 ? -1.833 -17.668 -18.162 1.00 91.00 88 ILE A N 1
ATOM 672 C CA . ILE A 1 88 ? -0.649 -17.122 -18.842 1.00 91.00 88 ILE A CA 1
ATOM 673 C C . ILE A 1 88 ? 0.369 -18.227 -19.150 1.00 91.00 88 ILE A C 1
ATOM 675 O O . ILE A 1 88 ? 0.872 -18.279 -20.267 1.00 91.00 88 ILE A O 1
ATOM 679 N N . GLU A 1 89 ? 0.647 -19.118 -18.197 1.00 84.19 89 GLU A N 1
ATOM 680 C CA . GLU A 1 89 ? 1.555 -20.258 -18.383 1.00 84.19 89 GLU A CA 1
ATOM 681 C C . GLU A 1 89 ? 1.038 -21.241 -19.445 1.00 84.19 89 GLU A C 1
ATOM 683 O O . GLU A 1 89 ? 1.810 -21.761 -20.247 1.00 84.19 89 GLU A O 1
ATOM 688 N N . VAL A 1 90 ? -0.275 -21.480 -19.474 1.00 80.69 90 VAL A N 1
ATOM 689 C CA . VAL A 1 90 ? -0.922 -22.399 -20.417 1.00 80.69 90 VAL A CA 1
ATOM 690 C C . VAL A 1 90 ? -1.107 -21.772 -21.799 1.00 80.69 90 VAL A C 1
ATOM 692 O O . VAL A 1 90 ? -1.363 -22.526 -22.738 1.00 80.69 90 VAL A O 1
ATOM 695 N N . VAL A 1 91 ? -0.943 -20.449 -21.979 1.00 73.25 91 VAL A N 1
ATOM 696 C CA . VAL A 1 91 ? -0.945 -19.833 -23.318 1.00 73.25 91 VAL A CA 1
ATOM 697 C C . VAL A 1 91 ? 0.197 -20.453 -24.130 1.00 73.25 9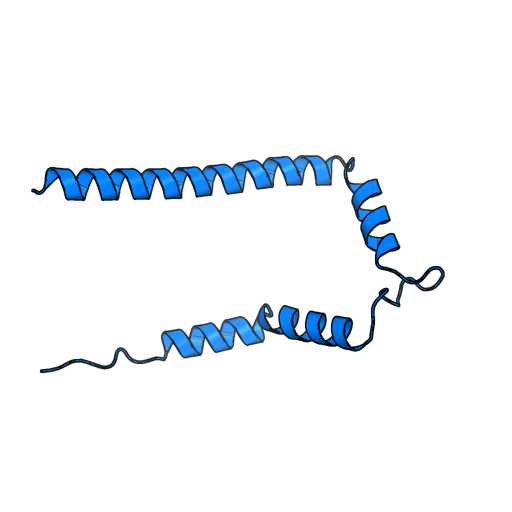1 VAL A C 1
ATOM 699 O O . VAL A 1 91 ? 1.364 -20.140 -23.887 1.00 73.25 91 VAL A O 1
ATOM 702 N N . PRO A 1 92 ? -0.099 -21.323 -25.114 1.00 62.34 92 PRO A N 1
ATOM 703 C CA . PRO A 1 92 ? 0.940 -21.950 -25.902 1.00 62.34 92 PRO A CA 1
ATOM 704 C C . PRO A 1 92 ? 1.579 -20.866 -26.757 1.00 62.34 92 PRO A C 1
ATOM 706 O O . PRO A 1 92 ? 0.876 -20.112 -27.435 1.00 62.34 92 PRO A O 1
ATOM 709 N N . GLU A 1 93 ? 2.908 -20.809 -26.747 1.00 68.19 93 GLU A N 1
ATOM 710 C CA . GLU A 1 93 ? 3.684 -20.019 -27.692 1.00 68.19 93 GLU A CA 1
ATOM 711 C C . GLU A 1 93 ? 3.247 -20.405 -29.114 1.00 68.19 93 GLU A C 1
ATOM 713 O O . GLU A 1 93 ? 3.565 -21.487 -29.619 1.00 68.19 93 GLU A O 1
ATOM 718 N N . ASN A 1 94 ? 2.418 -19.552 -29.726 1.00 65.75 94 ASN A N 1
ATOM 719 C CA . ASN A 1 94 ? 1.923 -19.740 -31.079 1.00 65.75 94 ASN A CA 1
ATOM 720 C C . ASN A 1 94 ? 3.126 -19.682 -32.020 1.00 65.75 94 ASN A C 1
ATOM 722 O O . ASN A 1 94 ? 3.628 -18.610 -32.355 1.00 65.75 94 ASN A O 1
ATOM 726 N N . ARG A 1 95 ? 3.603 -20.871 -32.389 1.00 65.81 95 ARG A N 1
ATOM 727 C CA . ARG A 1 95 ? 4.683 -21.129 -33.334 1.00 65.81 95 ARG A CA 1
ATOM 728 C C . ARG A 1 95 ? 4.485 -20.281 -34.595 1.00 65.81 95 ARG A C 1
ATOM 730 O O . ARG A 1 95 ? 3.694 -20.644 -35.463 1.00 65.81 95 ARG A O 1
ATOM 737 N N . THR A 1 96 ? 5.262 -19.214 -34.761 1.00 59.69 96 THR A N 1
ATOM 738 C CA . THR A 1 96 ? 5.476 -18.621 -36.085 1.00 59.69 96 THR A CA 1
ATOM 739 C C . THR A 1 96 ? 6.465 -19.503 -36.837 1.00 59.69 96 THR A C 1
ATOM 741 O O . THR A 1 96 ? 7.672 -19.270 -36.822 1.00 59.69 96 THR A O 1
ATOM 744 N N . VAL A 1 97 ? 5.948 -20.570 -37.444 1.00 61.91 97 VAL A N 1
ATOM 745 C CA . VAL A 1 97 ? 6.622 -21.249 -38.552 1.00 61.91 97 VAL A CA 1
ATOM 746 C C . VAL A 1 97 ? 6.190 -20.539 -39.831 1.00 61.91 97 VAL A C 1
ATOM 748 O O . VAL A 1 97 ? 5.007 -20.547 -40.171 1.00 61.91 97 VAL A O 1
ATOM 751 N N . GLY A 1 98 ? 7.157 -19.919 -40.501 1.00 50.66 98 GLY A N 1
ATOM 752 C CA . GLY A 1 98 ? 7.074 -19.339 -41.837 1.00 50.66 98 GLY A CA 1
ATOM 753 C C . GLY A 1 98 ? 8.481 -19.165 -42.371 1.00 50.66 98 GLY A C 1
ATOM 754 O O . GLY A 1 98 ? 9.200 -18.330 -41.784 1.00 50.66 98 GLY A O 1
#